Protein AF-A0A3A6NQ82-F1 (afdb_monomer)

Secondary structure (DSSP, 8-state):
-----EEEE-TT-EEEEEEEEEEEEEESSEEEEEEEEEEEEE-TT-EEEEEEEEEEEEE-TT-EEEEEEEE-SS--PPPHHHHHHHHHGGGTTS----PPP----

Mean predicted aligned error: 12.84 Å

pLDDT: mean 80.62, std 17.56, range [44.56, 96.38]

Foldseek 3Di:
DDDQDEAEQADPHEAEEEAAEAGEYEFQYEYEEEYEYAEYEFELNGEYAEEYEYQYYHYDNNGYYHYHYHHHVDPDPPDVVVVVVVVPVVPPPPDDDDDDDDDDD

Nearest PDB structures (foldseek):
  6ria-assembly1_P  TM=4.475E-01  e=1.569E-01  Thermus thermophilus
  6rib-assembly1_A  TM=4.006E-01  e=1.050E-01  Thermus thermophilus HB8
  2n3d-assembly1_A  TM=4.489E-01  e=5.232E-01  Caulobacter vibrioides CB15
  5awf-assembly1_A  TM=2.400E-01  e=5.187E+00  Escherichia coli K-12
  5awg-assembly1_A  TM=2.400E-01  e=5.493E+00  Escherichia coli K-12

Solvent-accessible surface area (backbone atoms only — not comparable to full-atom values): 6211 Å² total; per-residue (Å²): 134,88,80,79,62,73,46,73,41,50,67,91,40,75,48,78,49,80,45,81,43,89,38,42,38,38,31,30,14,39,39,39,39,41,39,39,28,40,31,36,36,29,32,45,69,7,35,40,42,37,40,40,39,28,48,38,81,45,73,39,83,68,32,45,80,47,74,50,78,44,76,32,93,59,90,66,72,82,58,75,74,63,63,59,60,68,66,58,68,76,67,72,82,76,81,88,85,80,77,83,78,88,84,85,131

Sequence (105 aa):
MQTNPLTILATGTFFRGDLFSQDTLVVEGGVQGNVVGERVIVKPSGWIQGTLTCRALSIELGGIVEGQVHVTSEMALPNPAEAEKAALEQQAMGNRTLGPPPEKT

Structure (mmCIF, N/CA/C/O backbone):
data_AF-A0A3A6NQ82-F1
#
_entry.id   AF-A0A3A6NQ82-F1
#
loop_
_atom_site.group_PDB
_atom_site.id
_atom_site.type_symbol
_atom_site.label_atom_id
_atom_site.label_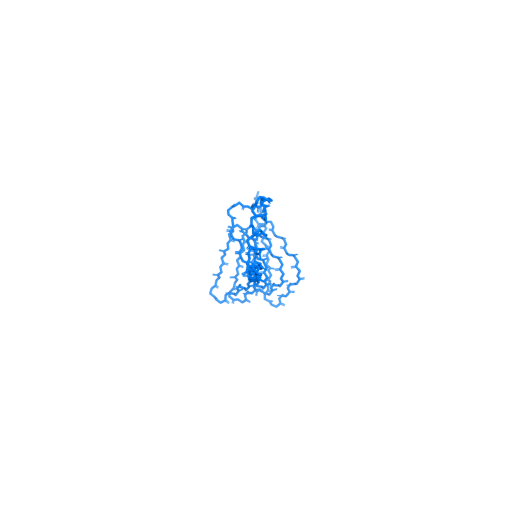alt_id
_atom_site.label_comp_id
_atom_site.label_asym_id
_atom_site.label_entity_id
_atom_site.label_seq_id
_atom_site.pdbx_PDB_ins_code
_atom_site.Cartn_x
_atom_site.Cartn_y
_atom_site.Cartn_z
_atom_site.occupancy
_atom_site.B_iso_or_equiv
_atom_site.auth_seq_id
_atom_site.auth_comp_id
_atom_site.auth_asym_id
_atom_site.auth_atom_id
_atom_site.pdbx_PDB_model_num
ATOM 1 N N . MET A 1 1 ? -17.059 18.654 -16.402 1.00 47.53 1 MET A N 1
ATOM 2 C CA . MET A 1 1 ? -16.882 18.049 -15.067 1.00 47.53 1 MET A CA 1
ATOM 3 C C . MET A 1 1 ? -15.765 17.033 -15.190 1.00 47.53 1 MET A C 1
ATOM 5 O O . MET A 1 1 ? -15.964 16.037 -15.868 1.00 47.53 1 MET A O 1
ATOM 9 N N . GLN A 1 2 ? -14.576 17.318 -14.665 1.00 52.44 2 GLN A N 1
ATOM 10 C CA . GLN A 1 2 ? -13.484 16.346 -14.680 1.00 52.44 2 GLN A CA 1
ATOM 11 C C . GLN A 1 2 ? -13.729 15.402 -13.501 1.00 52.44 2 GLN A C 1
ATOM 13 O O . GLN A 1 2 ? -13.611 15.805 -12.347 1.00 52.44 2 GLN A O 1
ATOM 18 N N . THR A 1 3 ? -14.215 14.195 -13.779 1.00 53.53 3 THR A N 1
ATOM 19 C CA . THR A 1 3 ? -14.362 13.160 -12.755 1.00 53.53 3 THR A CA 1
ATOM 20 C C . THR A 1 3 ? -12.964 12.675 -12.423 1.00 53.53 3 THR A C 1
ATOM 22 O O . THR A 1 3 ? -12.273 12.237 -13.333 1.00 53.53 3 THR A O 1
ATOM 25 N N . ASN A 1 4 ? -12.541 12.792 -11.167 1.00 70.56 4 ASN A N 1
ATOM 26 C CA . ASN A 1 4 ? -11.325 12.150 -10.682 1.00 70.56 4 ASN A CA 1
ATOM 27 C C . ASN A 1 4 ? -11.738 10.745 -10.213 1.00 70.56 4 ASN A C 1
ATOM 29 O O . ASN A 1 4 ? -12.375 10.644 -9.158 1.00 70.56 4 ASN A O 1
ATOM 33 N N . PRO A 1 5 ? -11.528 9.692 -11.021 1.00 81.94 5 PRO A N 1
ATOM 34 C CA . PRO A 1 5 ? -11.912 8.336 -10.664 1.00 81.94 5 PRO A CA 1
ATOM 35 C C . PRO A 1 5 ? -11.187 7.928 -9.385 1.00 81.94 5 PRO A C 1
ATOM 37 O O . PRO A 1 5 ? -9.987 8.143 -9.220 1.00 81.94 5 PRO A O 1
ATOM 40 N N . LEU A 1 6 ? -11.933 7.354 -8.450 1.00 89.19 6 LEU A N 1
ATOM 41 C CA . LEU A 1 6 ? -11.397 6.898 -7.180 1.00 89.19 6 LEU A CA 1
ATOM 42 C C . LEU A 1 6 ? -11.625 5.396 -7.084 1.00 89.19 6 LEU A C 1
ATOM 44 O O . LEU A 1 6 ? -12.761 4.927 -7.143 1.00 89.19 6 LEU A O 1
ATOM 48 N N . THR A 1 7 ? -10.533 4.654 -6.938 1.00 92.19 7 THR A N 1
ATOM 49 C CA . THR A 1 7 ? -10.562 3.206 -6.745 1.00 92.19 7 THR A CA 1
ATOM 50 C C . THR A 1 7 ? -10.336 2.908 -5.271 1.00 92.19 7 THR A C 1
ATOM 52 O O . THR A 1 7 ? -9.349 3.365 -4.699 1.00 92.19 7 THR A O 1
ATOM 55 N N . ILE A 1 8 ? -11.237 2.140 -4.653 1.00 93.50 8 ILE A N 1
ATOM 56 C CA . ILE A 1 8 ? -11.128 1.740 -3.245 1.00 93.50 8 ILE A CA 1
ATOM 57 C C . ILE A 1 8 ? -11.033 0.222 -3.161 1.00 93.50 8 ILE A C 1
ATOM 59 O O . ILE A 1 8 ? -11.926 -0.490 -3.620 1.00 93.50 8 ILE A O 1
ATOM 63 N N . LEU A 1 9 ? -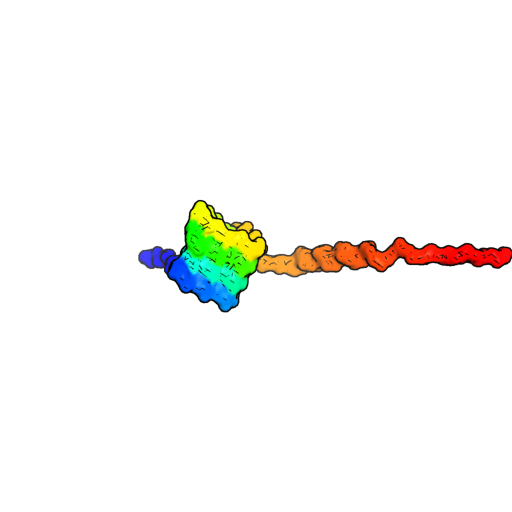9.980 -0.266 -2.514 1.00 93.88 9 LEU A N 1
ATOM 64 C CA . LEU A 1 9 ? -9.893 -1.639 -2.034 1.00 93.88 9 LEU A CA 1
ATOM 65 C C . LEU A 1 9 ? -10.355 -1.661 -0.581 1.00 93.88 9 LEU A C 1
ATOM 67 O O . LEU A 1 9 ? -9.558 -1.430 0.324 1.00 93.88 9 LEU A O 1
ATOM 71 N N . ALA A 1 10 ? -11.652 -1.885 -0.380 1.00 94.25 10 ALA A N 1
ATOM 72 C CA . ALA A 1 10 ? -12.287 -1.843 0.933 1.00 94.25 10 ALA A CA 1
ATOM 73 C C . ALA A 1 10 ? -11.766 -2.946 1.871 1.00 94.25 10 ALA A C 1
ATOM 75 O O . ALA A 1 10 ? -11.283 -3.995 1.427 1.00 94.25 10 ALA A O 1
ATOM 76 N N . THR A 1 11 ? -11.920 -2.745 3.180 1.00 93.25 11 THR A N 1
ATOM 77 C CA . THR A 1 11 ? -11.561 -3.749 4.192 1.00 93.25 11 THR A CA 1
ATOM 78 C C . THR A 1 11 ? -12.246 -5.096 3.936 1.00 93.25 11 THR A C 1
ATOM 80 O O . THR A 1 11 ? -13.401 -5.160 3.524 1.00 93.25 11 THR A O 1
ATOM 83 N N . GLY A 1 12 ? -11.513 -6.191 4.158 1.00 90.94 12 GLY A N 1
ATOM 84 C CA . GLY A 1 12 ? -11.951 -7.552 3.818 1.00 90.94 12 GLY A CA 1
ATOM 85 C C . GLY A 1 12 ? -11.664 -7.960 2.368 1.00 90.94 12 GLY A C 1
ATOM 86 O O . GLY A 1 12 ? -11.785 -9.137 2.037 1.00 90.94 12 GLY A O 1
ATOM 87 N N . THR A 1 13 ? -11.225 -7.025 1.520 1.00 93.81 13 THR A N 1
ATOM 88 C CA . THR A 1 13 ? -10.751 -7.329 0.165 1.00 93.81 13 THR A CA 1
ATOM 89 C C . THR A 1 13 ? -9.296 -7.774 0.215 1.00 93.81 13 THR A C 1
ATOM 91 O O . THR A 1 13 ? -8.454 -7.095 0.806 1.00 93.81 13 THR A O 1
ATOM 94 N N . PHE A 1 14 ? -8.997 -8.896 -0.435 1.00 94.00 14 PHE A N 1
ATOM 95 C CA . PHE A 1 14 ? -7.635 -9.354 -0.668 1.00 94.00 14 PHE A CA 1
ATOM 96 C C . PHE A 1 14 ? -7.401 -9.502 -2.170 1.00 94.00 14 PHE A C 1
ATOM 98 O O . PHE A 1 14 ? -8.081 -10.285 -2.834 1.00 94.00 14 PHE A O 1
ATOM 105 N N . PHE A 1 15 ? -6.454 -8.736 -2.702 1.00 94.69 15 PHE A N 1
ATOM 106 C CA . PHE A 1 15 ? -6.062 -8.790 -4.104 1.00 94.69 15 PHE A CA 1
ATOM 107 C C . PHE A 1 15 ? -4.696 -9.457 -4.240 1.00 94.69 15 PHE A C 1
ATOM 109 O O . PHE A 1 15 ? -3.754 -9.087 -3.539 1.00 94.69 15 PHE A O 1
ATOM 116 N N . ARG A 1 16 ? -4.571 -10.405 -5.174 1.00 96.12 16 ARG A N 1
ATOM 117 C CA . ARG A 1 16 ? -3.299 -11.054 -5.498 1.00 96.12 16 ARG A CA 1
ATOM 118 C C . ARG A 1 16 ? -3.035 -11.005 -6.998 1.00 96.12 16 ARG A C 1
ATOM 120 O O . ARG A 1 16 ? -3.799 -11.586 -7.764 1.00 96.12 16 ARG A O 1
ATOM 127 N N . GLY A 1 17 ? -1.942 -10.359 -7.392 1.00 93.88 17 GLY A N 1
ATOM 128 C CA . GLY A 1 17 ? -1.556 -10.183 -8.792 1.00 93.88 17 GLY A CA 1
ATOM 129 C C . GLY A 1 17 ? -1.091 -8.764 -9.094 1.00 93.88 17 GLY A C 1
ATOM 130 O O . GLY A 1 17 ? -0.573 -8.076 -8.214 1.00 93.88 17 GLY A O 1
ATOM 131 N N . ASP A 1 18 ? -1.300 -8.333 -10.335 1.00 93.56 18 ASP A N 1
ATOM 132 C CA . ASP A 1 18 ? -0.873 -7.023 -10.822 1.00 93.56 18 ASP A CA 1
ATOM 133 C C . ASP A 1 18 ? -2.052 -6.039 -10.861 1.00 93.56 18 ASP A C 1
ATOM 135 O O . ASP A 1 18 ? -3.062 -6.279 -11.527 1.00 93.56 18 ASP A O 1
ATOM 139 N N . LEU A 1 19 ? -1.932 -4.932 -10.127 1.00 91.31 19 LEU A N 1
ATOM 140 C CA . LEU A 1 19 ? -2.941 -3.883 -10.015 1.00 91.31 19 LEU A CA 1
ATOM 141 C C . LEU A 1 19 ? -2.449 -2.607 -10.704 1.00 91.31 19 LEU A C 1
ATOM 143 O O . LEU A 1 19 ? -1.432 -2.038 -10.310 1.00 91.31 19 LEU A O 1
ATOM 147 N N . PHE A 1 20 ? -3.215 -2.118 -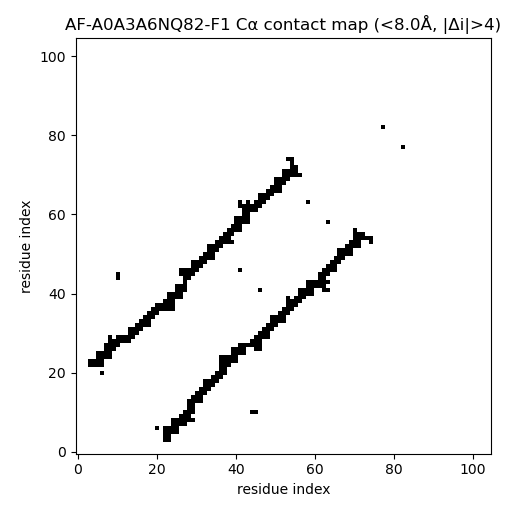11.679 1.00 90.69 20 PHE A N 1
ATOM 148 C CA . PHE A 1 20 ? -2.922 -0.882 -12.404 1.00 90.69 20 PHE A CA 1
ATOM 149 C C . PHE A 1 20 ? -4.059 0.119 -12.207 1.00 90.69 20 PHE A C 1
ATOM 151 O O . PHE A 1 20 ? -5.205 -0.161 -12.555 1.00 90.69 20 PHE A O 1
ATOM 158 N N . SER A 1 21 ? -3.738 1.292 -11.669 1.00 89.62 21 SER A N 1
ATOM 159 C CA . SER A 1 21 ? -4.671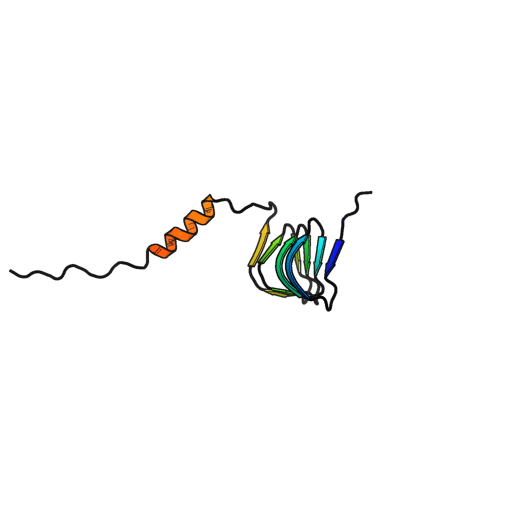 2.401 -11.477 1.00 89.62 21 SER A CA 1
ATOM 160 C C . SER A 1 21 ? -4.110 3.663 -12.120 1.00 89.62 21 SER A C 1
ATOM 162 O O . SER A 1 21 ? -2.974 4.047 -11.858 1.00 89.62 21 SER A O 1
ATOM 164 N N . GLN A 1 22 ? -4.908 4.328 -12.953 1.00 85.94 22 GLN A N 1
ATOM 165 C CA . GLN A 1 22 ? -4.504 5.590 -13.584 1.00 85.94 22 GLN A CA 1
ATOM 166 C C . GLN A 1 22 ? -4.729 6.795 -12.665 1.00 85.94 22 GLN A C 1
ATOM 168 O O . GLN A 1 22 ? -4.132 7.837 -12.879 1.00 85.94 22 GLN A O 1
ATOM 173 N N . ASP A 1 23 ? -5.529 6.633 -11.610 1.00 89.31 23 ASP A N 1
ATOM 174 C CA . ASP A 1 23 ? -5.958 7.734 -10.751 1.00 89.31 23 ASP A CA 1
ATOM 175 C C . ASP A 1 23 ? -5.624 7.461 -9.273 1.00 89.31 23 ASP A C 1
ATOM 177 O O . ASP A 1 23 ? -4.603 6.846 -8.942 1.00 89.31 23 ASP A O 1
ATOM 181 N N . THR A 1 24 ? -6.486 7.923 -8.360 1.00 92.12 24 THR A N 1
ATOM 182 C CA . THR A 1 24 ? -6.311 7.737 -6.917 1.00 92.12 24 THR A CA 1
ATOM 183 C C . THR A 1 24 ? -6.756 6.340 -6.487 1.00 92.12 24 THR A C 1
ATOM 185 O O . THR A 1 24 ? -7.924 5.973 -6.626 1.00 92.12 24 THR A O 1
ATOM 188 N N . LEU A 1 25 ? -5.826 5.590 -5.902 1.00 93.81 25 LEU A N 1
ATOM 189 C CA . LEU A 1 25 ? -6.038 4.285 -5.295 1.00 93.81 25 LEU A CA 1
ATOM 190 C C . LEU A 1 25 ? -6.014 4.406 -3.769 1.00 93.81 25 LEU A C 1
ATOM 192 O O . LEU A 1 25 ? -5.012 4.823 -3.187 1.00 93.81 25 LEU A O 1
ATOM 196 N N . VAL A 1 26 ? -7.098 3.997 -3.119 1.00 94.75 26 VAL A N 1
ATOM 197 C CA . VAL A 1 26 ? -7.215 3.915 -1.660 1.00 94.75 26 VAL A CA 1
ATOM 198 C C . VAL A 1 26 ? -7.210 2.448 -1.242 1.00 94.75 26 VAL A C 1
ATOM 200 O O . VAL A 1 26 ? -8.036 1.662 -1.705 1.00 94.75 26 VAL A O 1
ATOM 203 N N . VAL A 1 27 ? -6.283 2.076 -0.363 1.00 95.62 27 VAL A N 1
ATOM 204 C CA . VAL A 1 27 ? -6.101 0.704 0.117 1.00 95.62 27 VAL A CA 1
ATOM 205 C C . VAL A 1 27 ? -6.510 0.620 1.585 1.00 95.62 27 VAL A C 1
ATOM 207 O O . VAL A 1 27 ? -5.784 1.081 2.460 1.00 95.62 27 VAL A O 1
ATOM 210 N N . GLU A 1 28 ? -7.673 0.022 1.842 1.00 94.69 28 GLU A N 1
ATOM 211 C CA . GLU A 1 28 ? -8.223 -0.315 3.170 1.00 94.69 28 GLU A CA 1
ATOM 212 C C . GLU A 1 28 ? -8.221 -1.832 3.445 1.00 94.69 28 GLU A C 1
ATOM 214 O O . GLU A 1 28 ? -8.636 -2.273 4.521 1.00 94.69 28 GLU A O 1
ATOM 219 N N . GLY A 1 29 ? -7.801 -2.632 2.461 1.00 94.06 29 GLY A N 1
ATOM 220 C CA . GLY A 1 29 ? -7.669 -4.087 2.512 1.00 94.06 29 GLY A CA 1
ATOM 221 C C . GLY A 1 29 ? -6.232 -4.553 2.261 1.00 94.06 29 GLY A C 1
ATOM 222 O O . GLY A 1 29 ? -5.277 -3.824 2.513 1.00 94.06 29 GLY A O 1
ATOM 223 N N . GLY A 1 30 ? -6.079 -5.779 1.764 1.00 95.12 30 GLY A N 1
ATOM 224 C CA . GLY A 1 30 ? -4.776 -6.393 1.510 1.00 95.12 30 GLY A CA 1
ATOM 225 C C . GLY A 1 30 ? -4.438 -6.495 0.030 1.00 95.12 30 GLY A C 1
ATOM 226 O O . GLY A 1 30 ? -5.270 -6.927 -0.770 1.00 95.12 30 GLY A O 1
ATOM 227 N N . VAL A 1 31 ? -3.202 -6.159 -0.329 1.00 96.19 31 VAL A N 1
ATOM 228 C CA . VAL A 1 31 ? -2.690 -6.307 -1.694 1.00 96.19 31 VAL A CA 1
ATOM 229 C C . VAL A 1 31 ? -1.386 -7.083 -1.677 1.00 96.19 31 VAL A C 1
ATOM 231 O O . VAL A 1 31 ? -0.447 -6.685 -0.998 1.00 96.19 31 VAL A O 1
ATOM 234 N N . GLN A 1 32 ? -1.308 -8.163 -2.451 1.00 96.25 32 GLN A N 1
ATOM 235 C CA . GLN A 1 32 ? -0.086 -8.935 -2.637 1.00 96.25 32 GLN A CA 1
ATOM 236 C C . GLN A 1 32 ? 0.293 -9.009 -4.119 1.00 96.25 32 GLN A C 1
ATOM 238 O O . GLN A 1 32 ? -0.393 -9.658 -4.909 1.00 96.25 32 GLN A O 1
ATOM 243 N N . GLY A 1 33 ? 1.405 -8.384 -4.500 1.00 93.69 33 GLY A N 1
ATOM 244 C CA . GLY A 1 33 ? 1.888 -8.374 -5.883 1.00 93.69 33 GLY A CA 1
ATOM 245 C C . GLY A 1 33 ? 2.407 -7.012 -6.327 1.00 93.69 33 GLY A C 1
ATOM 246 O O . GLY A 1 33 ? 2.986 -6.280 -5.523 1.00 93.69 33 GLY A O 1
ATOM 247 N N . ASN A 1 34 ? 2.236 -6.692 -7.610 1.00 93.94 34 ASN A N 1
ATOM 248 C CA . ASN A 1 34 ? 2.732 -5.444 -8.182 1.00 93.94 34 ASN A CA 1
ATOM 249 C C . ASN A 1 34 ? 1.610 -4.408 -8.239 1.00 93.94 34 ASN A C 1
ATOM 251 O O . ASN A 1 34 ? 0.536 -4.674 -8.774 1.00 93.94 34 ASN A O 1
ATOM 255 N N . VAL A 1 35 ? 1.860 -3.218 -7.700 1.00 93.75 35 VAL A N 1
ATOM 256 C CA . VAL A 1 35 ? 0.898 -2.116 -7.663 1.00 93.75 35 VAL A CA 1
ATOM 257 C C . VAL A 1 35 ? 1.476 -0.924 -8.401 1.00 93.75 35 VAL A C 1
ATOM 259 O O . VAL A 1 35 ? 2.524 -0.408 -8.020 1.00 93.75 35 VAL A O 1
ATOM 262 N N . VAL A 1 36 ? 0.767 -0.458 -9.423 1.00 92.38 36 VAL A N 1
ATOM 263 C CA . VAL A 1 36 ? 1.104 0.750 -10.178 1.00 92.38 36 VAL A CA 1
ATOM 264 C C . VAL A 1 36 ? -0.052 1.733 -10.063 1.00 92.38 36 VAL A C 1
ATOM 266 O O . VAL A 1 36 ? -1.182 1.411 -10.433 1.00 92.38 36 VAL A O 1
ATOM 269 N N . GLY A 1 37 ? 0.214 2.924 -9.531 1.00 90.62 37 GLY A N 1
ATOM 270 C CA . GLY A 1 37 ? -0.816 3.937 -9.297 1.00 90.62 37 GLY A CA 1
ATOM 271 C C . GLY A 1 37 ? -0.297 5.363 -9.424 1.00 90.62 37 GLY A C 1
ATOM 272 O O . GLY A 1 37 ? 0.848 5.636 -9.081 1.00 90.62 37 GLY A O 1
ATOM 273 N N . GLU A 1 38 ? -1.130 6.310 -9.856 1.00 90.62 38 GLU A N 1
ATOM 274 C CA . GLU A 1 38 ? -0.737 7.725 -9.832 1.00 90.62 38 GLU A CA 1
ATOM 275 C C . GLU A 1 38 ? -0.636 8.229 -8.384 1.00 90.62 38 GLU A C 1
ATOM 277 O O . GLU A 1 38 ? 0.432 8.654 -7.933 1.00 90.62 38 GLU A O 1
ATOM 282 N N . ARG A 1 39 ? -1.714 8.096 -7.606 1.00 92.19 39 ARG A N 1
ATOM 283 C CA . ARG A 1 39 ? -1.725 8.422 -6.175 1.00 92.19 39 ARG A CA 1
ATOM 284 C C . ARG A 1 39 ? -2.208 7.229 -5.369 1.00 92.19 39 ARG A C 1
ATOM 286 O O . ARG A 1 39 ? -3.340 6.800 -5.545 1.00 92.19 39 ARG A O 1
ATOM 293 N N . VAL A 1 40 ? -1.383 6.741 -4.448 1.00 94.56 40 VAL A N 1
ATOM 294 C CA . VAL A 1 40 ? -1.708 5.606 -3.579 1.00 94.56 40 VAL A CA 1
ATOM 295 C C . VAL A 1 40 ? -1.826 6.079 -2.135 1.00 94.56 40 VAL A C 1
ATOM 297 O O . VAL A 1 40 ? -0.932 6.745 -1.613 1.00 94.56 40 VAL A O 1
ATOM 300 N N . ILE A 1 41 ? -2.946 5.748 -1.497 1.00 95.19 41 ILE A N 1
ATOM 301 C CA . ILE A 1 41 ? -3.247 6.075 -0.103 1.00 95.19 41 ILE A CA 1
ATOM 302 C C . ILE A 1 41 ? -3.485 4.768 0.646 1.00 95.19 41 ILE A C 1
ATOM 304 O O . ILE A 1 41 ? -4.475 4.082 0.398 1.00 95.19 41 ILE A O 1
ATOM 308 N N . VAL A 1 42 ? -2.592 4.429 1.568 1.00 95.94 42 VAL A N 1
ATOM 309 C CA . VAL A 1 42 ? -2.734 3.264 2.444 1.00 95.94 42 VAL A CA 1
ATOM 310 C C . VAL A 1 42 ? -3.394 3.716 3.739 1.00 95.94 42 VAL A C 1
ATOM 312 O O . VAL A 1 42 ? -2.841 4.529 4.479 1.00 95.94 42 VAL A O 1
ATOM 315 N N . LYS A 1 43 ? -4.603 3.216 3.986 1.00 96.31 43 LYS A N 1
ATOM 316 C CA . LYS A 1 43 ? -5.399 3.507 5.182 1.00 96.31 43 LYS A CA 1
ATOM 317 C C . LYS A 1 43 ? -4.920 2.680 6.387 1.00 96.31 43 LYS A C 1
ATOM 319 O O . LYS A 1 43 ? -4.169 1.727 6.196 1.00 96.31 43 LYS A O 1
ATOM 324 N N . PRO A 1 44 ? -5.371 2.986 7.620 1.00 95.56 44 PRO A N 1
ATOM 325 C CA . PRO A 1 44 ? -4.933 2.299 8.842 1.00 95.56 44 PRO A CA 1
ATOM 326 C C . PRO A 1 44 ? -5.086 0.772 8.849 1.00 95.56 44 PRO A C 1
ATOM 328 O O . PRO A 1 44 ? -4.335 0.084 9.525 1.00 95.56 44 PRO A O 1
ATOM 331 N N . SER A 1 45 ? -6.073 0.235 8.133 1.00 93.25 45 SER A N 1
ATOM 332 C CA . SER A 1 45 ? -6.321 -1.208 7.983 1.00 93.25 45 SER A CA 1
ATOM 333 C C . SER A 1 45 ? -5.696 -1.805 6.716 1.00 93.25 45 SER A C 1
ATOM 335 O O . SER A 1 45 ? -5.777 -3.014 6.497 1.00 93.25 45 SER A O 1
ATOM 337 N N . GLY A 1 46 ? -5.104 -0.960 5.870 1.00 94.88 46 GLY A N 1
ATOM 338 C CA . GLY A 1 46 ? -4.545 -1.330 4.584 1.00 94.88 46 GLY A CA 1
ATOM 339 C C . GLY A 1 46 ? -3.139 -1.899 4.706 1.00 94.88 46 GLY A C 1
ATOM 340 O O . GLY A 1 46 ? -2.302 -1.373 5.443 1.00 94.88 46 GLY A O 1
ATOM 341 N N . TRP A 1 47 ? -2.864 -2.945 3.931 1.00 94.88 47 TRP A N 1
ATOM 342 C CA . TRP A 1 47 ? -1.520 -3.489 3.807 1.00 94.88 47 TRP A CA 1
ATOM 343 C C . TRP A 1 47 ? -1.172 -3.847 2.364 1.00 94.88 47 TRP A C 1
ATOM 345 O O . TRP A 1 47 ? -1.996 -4.370 1.611 1.00 94.88 47 TRP A O 1
ATOM 355 N N . ILE A 1 48 ? 0.068 -3.560 1.977 1.00 95.75 48 ILE A N 1
ATOM 356 C CA . ILE A 1 48 ? 0.611 -3.889 0.658 1.00 95.75 48 ILE A CA 1
ATOM 357 C C . ILE A 1 48 ? 1.862 -4.734 0.859 1.00 95.75 48 ILE A C 1
ATOM 359 O O . ILE A 1 48 ? 2.771 -4.314 1.567 1.00 95.75 48 ILE A O 1
ATOM 363 N N . GLN A 1 49 ? 1.919 -5.896 0.216 1.00 96.38 49 GLN A N 1
ATOM 364 C CA . GLN A 1 49 ? 3.074 -6.781 0.201 1.00 9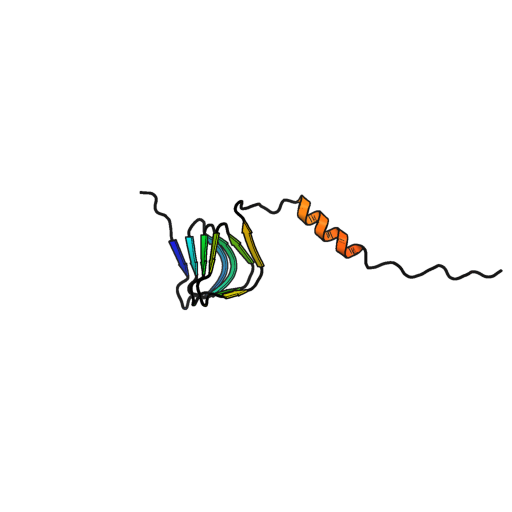6.38 49 GLN A CA 1
ATOM 365 C C . GLN A 1 49 ? 3.542 -7.013 -1.243 1.00 96.38 49 GLN A C 1
ATOM 367 O O . GLN A 1 49 ? 2.876 -7.705 -2.014 1.00 96.38 49 GLN A O 1
ATOM 372 N N . GLY A 1 50 ? 4.694 -6.465 -1.623 1.00 94.94 50 GLY A N 1
ATOM 373 C CA . GLY A 1 50 ? 5.254 -6.638 -2.967 1.00 94.94 50 GLY A CA 1
ATOM 374 C C . GLY A 1 50 ? 5.939 -5.386 -3.501 1.00 94.94 50 GLY A C 1
ATOM 375 O O . GLY A 1 50 ? 6.662 -4.716 -2.766 1.00 94.94 50 GLY A O 1
ATOM 376 N N . THR A 1 51 ? 5.737 -5.092 -4.784 1.00 94.19 51 THR A N 1
ATOM 377 C CA . THR A 1 51 ? 6.376 -3.951 -5.453 1.00 94.19 51 THR A CA 1
ATOM 378 C C . THR A 1 51 ? 5.345 -2.868 -5.727 1.00 94.19 51 THR A C 1
ATOM 380 O O . THR A 1 51 ? 4.400 -3.079 -6.482 1.00 94.19 51 THR A O 1
ATOM 383 N N . LEU A 1 52 ? 5.527 -1.696 -5.127 1.00 94.06 52 LEU A N 1
ATOM 384 C CA . LEU A 1 52 ? 4.666 -0.530 -5.287 1.00 94.06 52 LEU A CA 1
ATOM 385 C C . LEU A 1 52 ? 5.397 0.559 -6.074 1.00 94.06 52 LEU A C 1
ATOM 387 O O . LEU A 1 52 ? 6.417 1.071 -5.618 1.00 94.06 52 LEU A O 1
ATOM 391 N N . THR A 1 53 ? 4.842 0.963 -7.211 1.00 93.06 53 THR A N 1
ATOM 392 C CA . THR A 1 53 ? 5.328 2.082 -8.022 1.00 93.06 53 THR A CA 1
ATOM 393 C C . THR A 1 53 ? 4.249 3.153 -8.109 1.00 93.06 53 THR A C 1
ATOM 395 O O . THR A 1 53 ? 3.140 2.889 -8.574 1.00 93.06 53 THR A O 1
ATOM 398 N N . CYS A 1 54 ? 4.547 4.371 -7.655 1.00 92.69 54 CYS A N 1
ATOM 399 C CA . CYS A 1 54 ? 3.577 5.462 -7.719 1.00 92.69 54 CYS A CA 1
ATOM 400 C C . CYS A 1 54 ? 4.20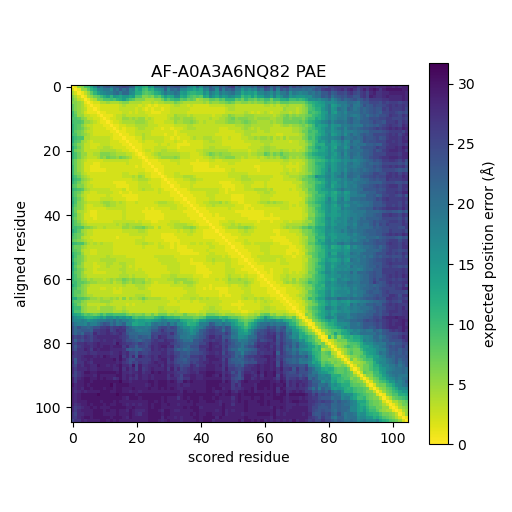1 6.854 -7.815 1.00 92.69 54 CYS A C 1
ATOM 402 O O . CYS A 1 54 ? 5.381 7.035 -7.528 1.00 92.69 54 CYS A O 1
ATOM 404 N N . ARG A 1 55 ? 3.403 7.859 -8.204 1.00 91.06 55 ARG A N 1
ATOM 405 C CA . ARG A 1 55 ? 3.855 9.264 -8.197 1.00 91.06 55 ARG A CA 1
ATOM 406 C C . ARG A 1 55 ? 3.739 9.912 -6.830 1.00 91.06 55 ARG A C 1
ATOM 408 O O . ARG A 1 55 ? 4.586 10.712 -6.445 1.00 91.06 55 ARG A O 1
ATOM 415 N N . ALA A 1 56 ? 2.684 9.574 -6.101 1.00 91.50 56 ALA A N 1
ATOM 416 C CA . ALA A 1 56 ? 2.447 10.068 -4.758 1.00 91.50 56 ALA A CA 1
ATOM 417 C C . ALA A 1 56 ? 2.002 8.926 -3.848 1.00 91.50 56 ALA A C 1
ATOM 419 O O . ALA A 1 56 ? 0.998 8.270 -4.125 1.00 91.50 56 ALA A O 1
ATOM 420 N N . LEU A 1 57 ? 2.714 8.746 -2.737 1.00 94.06 57 LEU A N 1
ATOM 421 C CA . LEU A 1 57 ? 2.372 7.787 -1.694 1.00 94.06 57 LEU A CA 1
ATOM 422 C C . LEU A 1 57 ? 1.977 8.518 -0.413 1.00 94.06 57 LEU A C 1
ATOM 424 O O . LEU A 1 57 ? 2.687 9.414 0.041 1.00 94.06 57 LEU A O 1
ATOM 428 N N . SER A 1 58 ? 0.865 8.110 0.189 1.00 94.81 58 SER A N 1
ATOM 429 C CA . SER A 1 58 ? 0.458 8.516 1.531 1.00 94.81 58 SER A CA 1
ATOM 430 C C . SER A 1 58 ? 0.145 7.272 2.353 1.00 94.81 58 SER A C 1
ATOM 432 O O . SER A 1 58 ? -0.614 6.416 1.909 1.00 94.81 58 SER A O 1
ATOM 434 N N . ILE A 1 59 ? 0.750 7.156 3.532 1.00 95.06 59 ILE A N 1
ATOM 435 C CA . ILE A 1 59 ? 0.509 6.053 4.465 1.00 95.06 59 ILE A CA 1
ATOM 436 C C . ILE A 1 59 ? -0.043 6.673 5.745 1.00 95.06 59 ILE A C 1
ATOM 438 O O . ILE A 1 59 ? 0.619 7.495 6.378 1.00 95.06 59 ILE A O 1
ATOM 442 N N . GLU A 1 60 ? -1.275 6.319 6.091 1.00 95.56 60 GLU A N 1
ATOM 443 C CA . GLU A 1 60 ? -1.918 6.749 7.330 1.00 95.56 60 GLU A CA 1
ATOM 444 C C . GLU A 1 60 ? -1.472 5.880 8.515 1.00 95.56 60 GLU A C 1
ATOM 446 O O . GLU A 1 60 ? -0.909 4.796 8.350 1.00 95.56 60 GLU A O 1
ATOM 451 N N . LEU A 1 61 ? -1.717 6.360 9.737 1.00 94.81 61 LEU A N 1
ATOM 452 C CA . LEU A 1 61 ? -1.308 5.673 10.963 1.00 94.81 61 LEU A CA 1
ATOM 453 C C . LEU A 1 61 ? -1.919 4.263 11.029 1.00 94.81 61 LEU A C 1
ATOM 455 O O . LEU A 1 61 ? -3.137 4.127 11.069 1.00 94.81 61 LEU A O 1
ATOM 459 N N . GLY A 1 62 ? -1.072 3.233 11.077 1.00 92.56 62 GLY A N 1
ATOM 460 C CA . GLY A 1 62 ? -1.487 1.824 11.075 1.00 92.56 62 GLY A CA 1
ATOM 461 C C . GLY A 1 62 ? -1.389 1.137 9.710 1.00 92.56 62 GLY A C 1
ATOM 462 O O . GLY A 1 62 ? -1.377 -0.087 9.667 1.00 92.56 62 GLY A O 1
ATOM 463 N N . GLY A 1 63 ? -1.242 1.898 8.620 1.00 94.81 63 GLY A N 1
ATOM 464 C CA . GLY A 1 63 ? -1.010 1.341 7.290 1.00 94.81 63 GLY A CA 1
ATOM 465 C C . GLY A 1 63 ? 0.353 0.655 7.191 1.00 94.81 63 GLY A C 1
ATOM 466 O O . GLY A 1 63 ? 1.358 1.173 7.685 1.00 94.81 63 GLY A O 1
ATOM 467 N N . ILE A 1 64 ? 0.390 -0.508 6.540 1.00 94.38 64 ILE A N 1
ATOM 468 C CA . ILE A 1 64 ? 1.595 -1.338 6.419 1.00 94.38 64 ILE A CA 1
ATOM 469 C C . ILE A 1 64 ? 1.990 -1.456 4.946 1.00 94.38 64 ILE A C 1
ATOM 471 O O . ILE A 1 64 ? 1.173 -1.785 4.090 1.00 94.38 64 ILE A O 1
ATOM 475 N N . VAL A 1 65 ? 3.260 -1.214 4.630 1.00 94.69 65 VAL A N 1
ATOM 476 C CA . VAL A 1 65 ? 3.806 -1.468 3.292 1.00 94.69 65 VAL A CA 1
ATOM 477 C C . VAL A 1 65 ? 5.084 -2.279 3.442 1.00 94.69 65 VAL A C 1
ATOM 479 O O . VAL A 1 65 ? 6.070 -1.795 3.991 1.00 94.69 65 VAL A O 1
ATOM 482 N N . GLU A 1 66 ? 5.057 -3.516 2.958 1.00 94.38 66 GLU A N 1
ATOM 483 C CA . GLU A 1 66 ? 6.171 -4.457 2.982 1.00 94.38 66 GLU A CA 1
ATOM 484 C C . GLU A 1 66 ? 6.638 -4.770 1.558 1.00 94.38 66 GLU A C 1
ATOM 486 O O . GLU A 1 66 ? 5.879 -5.258 0.723 1.00 94.38 66 GLU A O 1
ATOM 491 N N . GLY A 1 67 ? 7.917 -4.530 1.275 1.00 92.25 67 GLY A N 1
ATOM 492 C CA . GLY A 1 67 ? 8.530 -4.844 -0.014 1.00 92.25 67 GLY A CA 1
ATOM 493 C C . GLY A 1 67 ? 9.225 -3.642 -0.640 1.00 92.25 67 GLY A C 1
ATOM 494 O O . GLY A 1 67 ? 9.819 -2.825 0.063 1.00 92.25 67 GLY A O 1
ATOM 495 N N . GLN A 1 68 ? 9.206 -3.563 -1.969 1.00 92.94 68 GLN A N 1
ATOM 496 C CA . GLN A 1 68 ? 9.907 -2.524 -2.719 1.00 92.94 68 GLN A CA 1
ATOM 497 C C . GLN A 1 68 ? 8.961 -1.379 -3.058 1.00 92.94 68 GLN A C 1
ATOM 499 O O . GLN A 1 68 ? 7.931 -1.587 -3.692 1.00 92.94 68 GLN A O 1
ATOM 504 N N . VAL A 1 69 ? 9.327 -0.158 -2.678 1.00 93.94 69 VAL A N 1
ATOM 505 C CA . VAL A 1 69 ? 8.521 1.037 -2.938 1.00 93.94 69 VAL A CA 1
ATOM 506 C C . VAL A 1 69 ? 9.325 2.019 -3.777 1.00 93.94 69 VAL A C 1
ATOM 508 O O . VAL A 1 69 ? 10.373 2.498 -3.354 1.00 93.94 69 VAL A O 1
ATOM 511 N N . HIS A 1 70 ? 8.802 2.338 -4.954 1.00 92.00 70 HIS A N 1
ATOM 512 C CA . HIS A 1 70 ? 9.360 3.304 -5.888 1.00 92.00 70 HIS A CA 1
ATOM 513 C C . HIS A 1 70 ? 8.386 4.476 -6.021 1.00 92.00 70 HIS A C 1
ATOM 515 O O . HIS A 1 70 ? 7.342 4.359 -6.665 1.00 92.00 70 HIS A O 1
ATOM 521 N N . VAL A 1 71 ? 8.718 5.607 -5.394 1.00 91.81 71 VAL A N 1
ATOM 522 C CA . VAL A 1 71 ? 7.951 6.851 -5.538 1.00 91.81 71 VAL A CA 1
ATOM 523 C C . VAL A 1 71 ? 8.712 7.779 -6.473 1.00 91.81 71 VAL A C 1
ATOM 525 O O . VAL A 1 71 ? 9.790 8.252 -6.118 1.00 91.81 71 VAL A O 1
ATOM 528 N N . THR A 1 72 ? 8.182 8.027 -7.668 1.00 84.25 72 THR A N 1
ATOM 529 C CA . THR A 1 72 ? 8.871 8.829 -8.687 1.00 84.25 72 THR A CA 1
ATOM 530 C C . THR A 1 72 ? 7.937 9.883 -9.279 1.00 84.25 72 THR A C 1
ATOM 532 O O . THR A 1 72 ? 6.810 9.590 -9.663 1.00 84.25 72 THR A O 1
ATOM 535 N N . SER A 1 73 ? 8.388 11.139 -9.384 1.00 66.75 73 SER A N 1
ATOM 536 C CA . SER A 1 73 ? 7.609 12.220 -10.025 1.00 66.75 73 SER A CA 1
ATOM 537 C 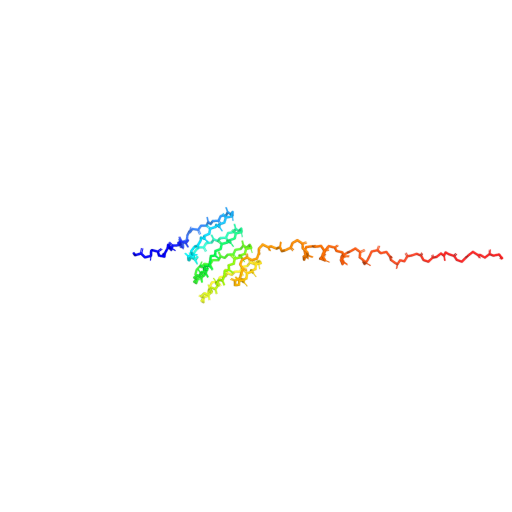C . SER A 1 73 ? 7.394 11.970 -11.521 1.00 66.75 73 SER A C 1
ATOM 539 O O . SER A 1 73 ? 6.409 12.399 -12.122 1.00 66.75 73 SER A O 1
ATOM 541 N N . GLU A 1 74 ? 8.312 11.214 -12.105 1.00 62.16 74 GLU A N 1
ATOM 542 C CA . GLU A 1 74 ? 8.313 10.756 -13.480 1.00 62.16 74 GLU A CA 1
ATOM 543 C C . GLU A 1 74 ? 8.183 9.234 -13.427 1.00 62.16 74 GLU A C 1
ATOM 545 O O . GLU A 1 74 ? 9.006 8.576 -12.789 1.00 62.16 74 GLU A O 1
ATOM 550 N N . MET A 1 75 ? 7.142 8.647 -14.029 1.00 50.28 75 MET A N 1
ATOM 551 C CA . MET A 1 75 ? 7.108 7.195 -14.237 1.00 50.28 75 MET A CA 1
ATOM 552 C C . MET A 1 75 ? 8.164 6.870 -15.295 1.00 50.28 75 MET A C 1
ATOM 554 O O . MET A 1 75 ? 7.870 6.758 -16.481 1.00 50.28 75 MET A O 1
ATOM 558 N N . ALA A 1 76 ? 9.421 6.826 -14.864 1.00 44.56 76 ALA A N 1
ATOM 559 C CA . ALA A 1 76 ? 10.533 6.419 -15.685 1.00 44.56 76 ALA A CA 1
ATOM 560 C C . ALA A 1 76 ? 10.416 4.906 -15.862 1.00 44.56 76 ALA A C 1
ATOM 562 O O . ALA A 1 76 ? 10.576 4.138 -14.912 1.00 44.56 76 ALA A O 1
ATOM 563 N N . LEU A 1 77 ? 10.127 4.478 -17.093 1.00 48.28 77 LEU A N 1
ATOM 564 C CA . LEU A 1 77 ? 10.568 3.163 -17.540 1.00 48.28 77 LEU A CA 1
ATOM 565 C C . LEU A 1 77 ? 12.052 3.047 -17.148 1.00 48.28 77 LEU A C 1
ATOM 567 O O . LEU A 1 77 ? 12.788 4.006 -17.392 1.00 48.28 77 LEU A O 1
ATOM 571 N N . PRO A 1 78 ? 12.500 1.949 -16.513 1.00 49.59 78 PRO A N 1
ATOM 572 C CA . PRO A 1 78 ? 13.907 1.791 -16.185 1.00 49.59 78 PRO A CA 1
ATOM 573 C C . PRO A 1 78 ? 14.709 1.960 -17.473 1.00 49.59 78 PRO A C 1
ATOM 575 O O . PRO A 1 78 ? 14.524 1.214 -18.438 1.00 49.59 78 PRO A O 1
ATOM 578 N N . ASN A 1 79 ? 15.556 2.987 -17.515 1.00 55.62 79 ASN A N 1
ATOM 579 C CA . ASN A 1 79 ? 16.412 3.219 -18.662 1.00 55.62 79 ASN A CA 1
ATOM 580 C C . ASN A 1 79 ? 17.350 2.004 -18.774 1.00 55.62 79 ASN A C 1
ATOM 582 O O . ASN A 1 79 ? 18.027 1.685 -17.792 1.00 55.62 79 ASN A O 1
ATOM 586 N N . PRO A 1 80 ? 17.437 1.331 -19.940 1.00 58.66 80 PRO A N 1
ATOM 587 C CA . PRO A 1 80 ? 18.238 0.114 -20.098 1.00 58.66 80 PRO A CA 1
ATOM 588 C C . PRO A 1 80 ? 19.719 0.269 -19.701 1.00 58.66 80 PRO A C 1
ATOM 590 O O . PRO A 1 80 ? 20.391 -0.723 -19.445 1.00 58.66 80 PRO A O 1
ATOM 593 N N . ALA A 1 81 ? 20.218 1.504 -19.589 1.00 57.94 81 ALA A N 1
ATOM 594 C CA . ALA A 1 81 ? 21.584 1.822 -19.185 1.00 57.94 81 ALA A CA 1
ATOM 595 C C . ALA A 1 81 ? 21.905 1.542 -17.699 1.00 57.94 81 ALA A C 1
ATOM 597 O O . ALA A 1 81 ? 23.058 1.265 -17.374 1.00 57.94 81 ALA A O 1
ATOM 598 N N . GLU A 1 82 ? 20.930 1.597 -16.783 1.00 57.94 82 GLU A N 1
ATOM 599 C CA . GLU A 1 82 ? 21.190 1.359 -15.348 1.00 57.94 82 GLU A CA 1
ATOM 600 C C . GLU A 1 82 ? 21.135 -0.131 -14.974 1.00 57.94 82 GLU A C 1
ATOM 602 O O . GLU A 1 82 ? 21.808 -0.558 -14.034 1.00 57.94 82 GLU A O 1
ATOM 607 N N . ALA A 1 83 ? 20.429 -0.947 -15.765 1.00 54.69 83 ALA A N 1
ATOM 608 C CA . ALA A 1 83 ? 20.396 -2.402 -15.607 1.00 54.69 83 ALA A CA 1
ATOM 609 C C . ALA A 1 83 ? 21.750 -3.064 -15.935 1.00 54.69 83 ALA A C 1
ATOM 611 O O . ALA A 1 83 ? 22.113 -4.072 -15.329 1.00 54.69 83 ALA A O 1
ATOM 612 N N . GLU A 1 84 ? 22.527 -2.481 -16.852 1.00 56.66 84 GLU A N 1
ATOM 613 C CA . GLU A 1 84 ? 23.817 -3.031 -17.282 1.00 56.66 84 GLU A CA 1
ATOM 614 C C . GLU A 1 84 ? 24.919 -2.850 -16.222 1.00 56.66 84 GLU A C 1
ATOM 616 O O . GLU A 1 84 ? 25.758 -3.731 -16.035 1.00 56.66 84 GLU A O 1
ATOM 621 N N . LYS A 1 85 ? 24.880 -1.763 -15.438 1.00 53.81 85 LYS A N 1
ATOM 622 C CA . LYS A 1 85 ? 25.882 -1.510 -14.387 1.00 53.81 85 LYS A CA 1
ATOM 623 C C . LYS A 1 85 ? 25.751 -2.433 -13.172 1.00 53.81 85 LYS A C 1
ATOM 625 O O . LYS A 1 85 ? 26.769 -2.842 -12.621 1.00 53.81 85 LYS A O 1
ATOM 630 N N . ALA A 1 86 ? 24.530 -2.795 -12.775 1.00 56.25 86 ALA A N 1
ATOM 631 C CA . ALA A 1 86 ? 24.302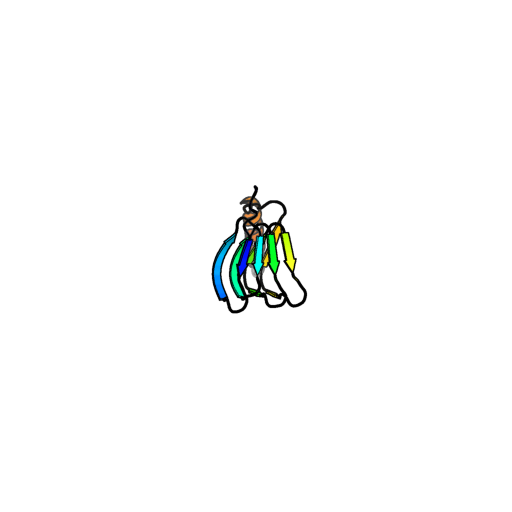 -3.636 -11.597 1.00 56.25 86 ALA A CA 1
ATOM 632 C C . ALA A 1 86 ? 24.731 -5.106 -11.801 1.00 56.25 86 ALA A C 1
ATOM 634 O O . ALA A 1 86 ? 25.067 -5.792 -10.837 1.00 56.25 86 ALA A O 1
ATOM 635 N N . ALA A 1 87 ? 24.769 -5.591 -13.048 1.00 57.19 87 ALA A N 1
ATOM 636 C CA . ALA A 1 87 ? 25.151 -6.970 -13.364 1.00 57.19 87 ALA A CA 1
ATOM 637 C C . ALA A 1 87 ? 26.676 -7.210 -13.372 1.00 57.19 87 ALA A C 1
ATOM 639 O O . ALA A 1 87 ? 27.128 -8.332 -13.135 1.00 57.19 87 ALA A O 1
ATOM 640 N N . LEU A 1 88 ? 27.484 -6.173 -13.619 1.00 55.62 88 LEU A N 1
ATOM 641 C CA 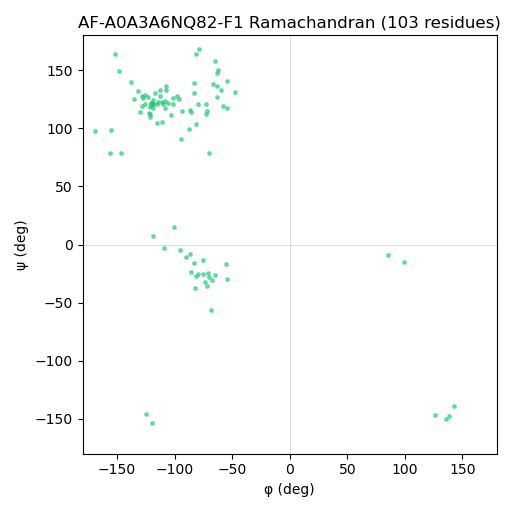. LEU A 1 88 ? 28.941 -6.298 -13.764 1.00 55.62 88 LEU A CA 1
ATOM 642 C C . LEU A 1 88 ? 29.697 -6.350 -12.423 1.00 55.62 88 LEU A C 1
ATOM 644 O O . LEU A 1 88 ? 30.752 -6.979 -12.345 1.00 55.62 88 LEU A O 1
ATOM 648 N N . GLU A 1 89 ? 29.168 -5.766 -11.343 1.00 57.06 89 GLU A N 1
ATOM 649 C CA . GLU A 1 89 ? 29.878 -5.719 -10.051 1.00 57.06 89 GLU A CA 1
ATOM 650 C C . GLU A 1 89 ? 29.871 -7.061 -9.292 1.00 57.06 89 GLU A C 1
ATOM 652 O O . GLU A 1 89 ? 30.813 -7.359 -8.556 1.00 57.06 89 GLU A O 1
ATOM 657 N N . GLN A 1 90 ? 28.882 -7.934 -9.518 1.00 57.44 90 GLN A N 1
ATOM 658 C CA . GLN A 1 90 ? 28.802 -9.240 -8.843 1.00 57.44 90 GLN A CA 1
ATOM 659 C C . GLN A 1 90 ? 29.791 -10.291 -9.388 1.00 57.44 90 GLN A C 1
ATOM 661 O O . GLN A 1 90 ? 30.031 -11.303 -8.732 1.00 57.44 90 GLN A O 1
ATOM 666 N N . GLN A 1 91 ? 30.417 -10.058 -10.548 1.00 57.12 91 GLN A N 1
ATOM 667 C CA . GLN A 1 91 ? 31.349 -11.012 -11.171 1.00 57.12 91 GLN A CA 1
ATOM 668 C C . GLN A 1 91 ? 32.816 -10.830 -10.733 1.00 57.12 91 GLN A C 1
ATOM 670 O O . GLN A 1 91 ? 33.649 -11.702 -10.981 1.00 57.12 91 GLN A O 1
ATOM 675 N N . ALA A 1 92 ? 33.156 -9.737 -10.041 1.00 56.84 92 ALA A N 1
ATOM 676 C CA . ALA A 1 92 ? 34.547 -9.395 -9.725 1.00 56.84 92 ALA A CA 1
ATOM 677 C C . ALA A 1 92 ? 35.105 -10.028 -8.431 1.00 56.84 92 ALA A C 1
ATOM 679 O O . ALA A 1 92 ? 36.309 -9.936 -8.184 1.00 56.84 92 ALA A O 1
ATOM 680 N N . MET A 1 93 ? 34.284 -10.693 -7.607 1.00 56.31 93 MET A N 1
ATOM 681 C CA . MET A 1 93 ? 34.714 -11.230 -6.300 1.00 56.31 93 MET A CA 1
ATOM 682 C C . MET A 1 93 ? 35.012 -12.743 -6.300 1.00 56.31 93 MET A C 1
ATOM 684 O O . MET A 1 93 ? 35.094 -13.356 -5.241 1.00 56.31 93 MET A O 1
ATOM 688 N N . GLY A 1 94 ? 35.162 -13.359 -7.479 1.00 53.56 94 GLY A N 1
ATOM 689 C CA . GLY A 1 94 ? 35.210 -14.819 -7.623 1.00 53.56 94 GLY A CA 1
ATOM 690 C C . GLY A 1 94 ? 36.488 -15.428 -8.200 1.00 53.56 94 GLY A C 1
ATOM 691 O O . GLY A 1 94 ? 36.471 -16.621 -8.477 1.00 53.56 94 GLY A O 1
ATOM 692 N N . ASN A 1 95 ? 37.578 -14.683 -8.434 1.00 62.69 95 ASN A N 1
ATOM 693 C CA . ASN A 1 95 ? 38.808 -15.328 -8.913 1.00 62.69 95 ASN A CA 1
ATOM 694 C C . ASN A 1 95 ? 40.093 -14.546 -8.612 1.00 62.69 95 ASN A C 1
ATOM 696 O O . ASN A 1 95 ? 40.659 -13.889 -9.483 1.00 62.69 95 ASN A O 1
ATOM 700 N N . ARG A 1 96 ? 40.581 -14.629 -7.372 1.00 61.47 96 ARG A N 1
ATOM 701 C CA . ARG A 1 96 ? 41.998 -14.384 -7.069 1.00 61.47 96 ARG A CA 1
ATOM 702 C C . ARG A 1 96 ? 42.461 -15.263 -5.920 1.00 61.47 96 ARG A C 1
ATOM 704 O O . ARG A 1 96 ? 42.623 -14.763 -4.819 1.00 61.47 96 ARG A O 1
ATOM 711 N N . THR A 1 97 ? 42.741 -16.529 -6.203 1.00 63.44 97 THR A N 1
ATOM 712 C CA . THR A 1 97 ? 43.817 -17.267 -5.524 1.00 63.44 97 THR A CA 1
ATOM 713 C C . THR A 1 97 ? 44.067 -18.591 -6.229 1.00 63.44 97 THR A C 1
ATOM 715 O O . THR A 1 97 ? 43.412 -19.571 -5.924 1.00 63.44 97 THR A O 1
ATOM 718 N N . LEU A 1 98 ? 45.069 -18.633 -7.106 1.00 53.91 98 LEU A N 1
ATOM 719 C CA . LEU A 1 98 ? 46.076 -19.697 -7.141 1.00 53.91 98 LEU A CA 1
ATOM 720 C C . LEU A 1 98 ? 47.317 -19.081 -7.805 1.00 53.91 98 LEU A C 1
ATOM 722 O O . LEU A 1 98 ? 47.365 -18.904 -9.020 1.00 53.91 98 LEU A O 1
ATOM 726 N N . GLY A 1 99 ? 48.285 -18.654 -6.989 1.00 60.41 99 GLY A N 1
ATOM 727 C CA . GLY A 1 99 ? 49.609 -18.290 -7.496 1.00 60.41 99 GLY A CA 1
ATOM 728 C C . GLY A 1 99 ? 50.277 -19.518 -8.129 1.00 60.41 99 GLY A C 1
ATOM 729 O O . GLY A 1 99 ? 49.987 -20.639 -7.701 1.00 60.41 99 GLY A O 1
ATOM 730 N N . PRO A 1 100 ? 51.146 -19.351 -9.138 1.00 68.56 100 PRO A N 1
ATOM 731 C CA . PRO A 1 100 ? 51.886 -20.483 -9.677 1.00 68.56 100 PRO A CA 1
ATOM 732 C C . PRO A 1 100 ? 52.802 -21.064 -8.582 1.00 68.56 100 PRO A C 1
ATOM 734 O O . PRO A 1 100 ? 53.433 -20.292 -7.851 1.00 68.56 100 PRO A O 1
ATOM 737 N N . PRO A 1 101 ? 52.876 -22.399 -8.423 1.00 69.75 101 PRO A N 1
ATOM 738 C CA . PRO A 1 101 ? 53.823 -23.010 -7.499 1.00 69.75 101 PRO A CA 1
ATOM 739 C C . PRO A 1 101 ? 55.266 -22.696 -7.938 1.00 69.75 101 PRO A C 1
ATOM 741 O O . PRO A 1 101 ? 55.525 -22.572 -9.137 1.00 69.75 101 PRO A O 1
ATOM 744 N N . PRO A 1 102 ? 56.217 -22.557 -6.998 1.00 66.00 102 PRO A N 1
ATOM 745 C CA . PRO A 1 102 ? 57.604 -22.279 -7.337 1.00 66.00 102 PRO A CA 1
ATOM 746 C C . PRO A 1 102 ? 58.227 -23.533 -7.954 1.00 66.00 102 PRO A C 1
ATOM 748 O O . PRO A 1 102 ? 58.370 -24.553 -7.275 1.00 66.00 102 PRO A O 1
ATOM 751 N N . GLU A 1 103 ? 58.604 -23.470 -9.230 1.00 62.44 103 GLU A N 1
ATOM 752 C CA . GLU A 1 103 ? 59.364 -24.548 -9.856 1.00 62.44 103 GLU A CA 1
ATOM 753 C C . GLU A 1 103 ? 60.858 -24.343 -9.586 1.00 62.44 103 GLU A C 1
ATOM 755 O O . GLU A 1 103 ? 61.478 -23.348 -9.956 1.00 62.44 103 GLU A O 1
ATOM 760 N N . LYS A 1 104 ? 61.388 -25.293 -8.822 1.00 53.19 104 LYS A N 1
ATOM 761 C CA . LYS A 1 104 ? 62.760 -25.426 -8.351 1.00 53.19 104 LYS A CA 1
ATOM 762 C C . LYS A 1 104 ? 63.558 -26.163 -9.424 1.00 53.19 104 LYS A C 1
ATOM 764 O O . LYS A 1 104 ? 63.266 -27.337 -9.619 1.00 53.19 104 LYS A O 1
ATOM 769 N N . THR A 1 105 ? 64.562 -25.548 -10.050 1.00 56.84 105 THR A N 1
ATOM 770 C CA . THR A 1 105 ? 65.819 -26.188 -10.511 1.00 56.84 105 THR A CA 1
ATOM 771 C C . THR A 1 105 ? 66.851 -25.108 -10.805 1.00 56.84 105 THR A C 1
ATOM 773 O O . THR A 1 105 ? 66.493 -24.136 -11.503 1.00 56.84 105 THR A O 1
#

Radius of gyration: 22.43 Å; Cα contacts (8 Å, |Δi|>4): 200; chains: 1; bounding box: 83×44×31 Å